Protein AF-A0A2W1LL34-F1 (afdb_monomer)

Structure (mmCIF, N/CA/C/O backbone):
data_AF-A0A2W1LL34-F1
#
_entry.id   AF-A0A2W1LL34-F1
#
loop_
_atom_site.group_PDB
_atom_site.id
_atom_site.type_symbol
_atom_site.label_atom_id
_atom_site.label_alt_id
_atom_site.label_comp_id
_atom_site.label_asym_id
_atom_site.label_entity_id
_atom_site.label_seq_id
_atom_site.pdbx_PDB_ins_code
_atom_site.Cartn_x
_atom_site.Cartn_y
_atom_site.Cartn_z
_atom_site.occupancy
_atom_site.B_iso_or_equiv
_atom_site.auth_seq_id
_atom_site.auth_comp_id
_atom_site.auth_asym_id
_atom_site.auth_atom_id
_atom_site.pdbx_PDB_model_num
ATOM 1 N N . MET A 1 1 ? -25.815 11.197 -14.498 1.00 34.69 1 MET A N 1
ATOM 2 C CA . MET A 1 1 ? -24.797 11.481 -13.465 1.00 34.69 1 MET A CA 1
ATOM 3 C C . MET A 1 1 ? -23.469 11.043 -14.048 1.00 34.69 1 MET A C 1
ATOM 5 O O . MET A 1 1 ? -23.376 9.894 -14.446 1.00 34.69 1 MET A O 1
ATOM 9 N N . ASN A 1 2 ? -22.530 11.970 -14.238 1.00 36.50 2 ASN A N 1
ATOM 10 C CA . ASN A 1 2 ? -21.247 11.710 -14.892 1.00 36.50 2 ASN A CA 1
ATOM 11 C C . ASN A 1 2 ? -20.172 11.774 -13.800 1.00 36.50 2 ASN A C 1
ATOM 13 O O . ASN A 1 2 ? -19.807 12.863 -13.368 1.00 36.50 2 ASN A O 1
ATOM 17 N N . LEU A 1 3 ? -19.781 10.620 -13.267 1.00 50.66 3 LEU A N 1
ATOM 18 C CA . LEU A 1 3 ? -18.769 10.481 -12.221 1.00 50.66 3 LEU A CA 1
ATOM 19 C C . LEU A 1 3 ? -17.737 9.482 -12.728 1.00 50.66 3 LEU A C 1
ATOM 21 O O . LEU A 1 3 ? -17.901 8.293 -12.495 1.00 50.66 3 LEU A O 1
ATOM 25 N N . SER A 1 4 ? -16.723 9.947 -13.455 1.00 42.25 4 SER A N 1
ATOM 26 C CA . SER A 1 4 ? -15.548 9.120 -13.772 1.00 42.25 4 SER A CA 1
ATOM 27 C C . SER A 1 4 ? -14.513 9.924 -14.557 1.00 42.25 4 SER A C 1
ATOM 29 O O . SER A 1 4 ? -14.315 9.726 -15.751 1.00 42.25 4 SER A O 1
ATOM 31 N N . HIS A 1 5 ? -13.889 10.886 -13.885 1.00 44.78 5 HIS A N 1
ATOM 32 C CA . HIS A 1 5 ? -12.511 11.308 -14.149 1.00 44.78 5 HIS A CA 1
ATOM 33 C C . HIS A 1 5 ? -11.913 11.575 -12.770 1.00 44.78 5 HIS A C 1
ATOM 35 O O . HIS A 1 5 ? -11.725 12.717 -12.354 1.00 44.78 5 HIS A O 1
ATOM 41 N N . HIS A 1 6 ? -11.709 10.504 -12.003 1.00 50.09 6 HIS A N 1
ATOM 42 C CA . HIS A 1 6 ? -10.736 10.574 -10.928 1.00 50.09 6 HIS A CA 1
ATOM 43 C C . HIS A 1 6 ? -9.369 10.584 -11.615 1.00 50.09 6 HIS A C 1
ATOM 45 O O . HIS A 1 6 ? -8.751 9.551 -11.791 1.00 50.09 6 HIS A O 1
ATOM 51 N N . ASP A 1 7 ? -8.932 11.764 -12.061 1.00 53.12 7 ASP A N 1
ATOM 52 C CA . ASP A 1 7 ? -7.505 12.071 -12.157 1.00 53.12 7 ASP A CA 1
ATOM 53 C C . ASP A 1 7 ? -7.016 12.149 -10.706 1.00 53.12 7 ASP A C 1
ATOM 55 O O . ASP A 1 7 ? -6.933 13.238 -10.112 1.00 53.12 7 ASP A O 1
ATOM 59 N N . SER A 1 8 ? -6.814 10.995 -10.065 1.00 68.00 8 SER A N 1
ATOM 60 C CA . SER A 1 8 ? -6.334 10.985 -8.694 1.00 68.00 8 SER A CA 1
ATOM 61 C C . SER A 1 8 ? -4.913 11.563 -8.681 1.00 68.00 8 SER A C 1
ATOM 63 O O . SER A 1 8 ? -4.164 11.528 -9.663 1.00 68.00 8 SER A O 1
ATOM 65 N N . ALA A 1 9 ? -4.518 12.189 -7.573 1.00 74.44 9 ALA A N 1
ATOM 66 C CA . ALA A 1 9 ? -3.140 12.658 -7.435 1.00 74.44 9 ALA A CA 1
ATOM 67 C C . ALA A 1 9 ? -2.124 11.507 -7.593 1.00 74.44 9 ALA A C 1
ATOM 69 O O . ALA A 1 9 ? -0.989 11.762 -7.997 1.00 74.44 9 ALA A O 1
ATOM 70 N N . ALA A 1 10 ? -2.551 10.270 -7.325 1.00 73.25 10 ALA A N 1
ATOM 71 C CA . ALA A 1 10 ? -1.7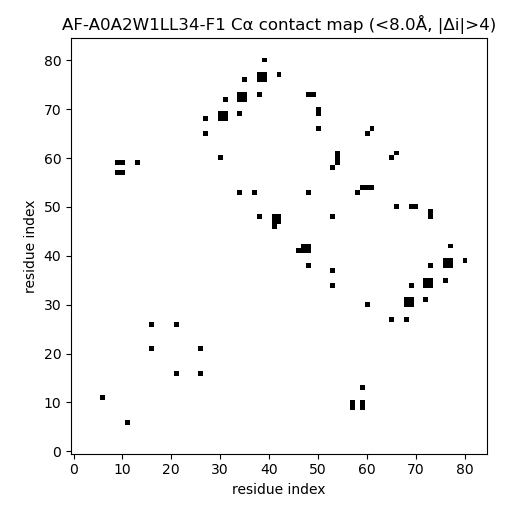54 9.063 -7.439 1.00 73.25 10 ALA A CA 1
ATOM 72 C C . ALA A 1 10 ? -1.568 8.624 -8.906 1.00 73.25 10 ALA A C 1
ATOM 74 O O . ALA A 1 10 ? -0.422 8.433 -9.316 1.00 73.25 10 ALA A O 1
ATOM 75 N N . ASP A 1 11 ? -2.612 8.694 -9.743 1.00 75.75 11 ASP A N 1
ATOM 76 C CA . ASP A 1 11 ? -2.513 8.471 -11.198 1.00 75.75 11 ASP A CA 1
ATOM 77 C C . ASP A 1 11 ? -1.497 9.417 -11.847 1.00 75.75 11 ASP A C 1
ATOM 79 O O . ASP A 1 11 ? -0.604 9.015 -12.601 1.00 75.75 11 ASP A O 1
ATOM 83 N N . ARG A 1 12 ? -1.591 10.711 -11.509 1.00 83.06 12 ARG A N 1
ATOM 84 C CA . ARG A 1 12 ? -0.657 11.727 -12.013 1.00 83.06 12 ARG A CA 1
ATOM 85 C C . ARG A 1 12 ? 0.760 11.494 -11.510 1.00 83.06 12 ARG A C 1
ATOM 87 O O . ARG A 1 12 ? 1.710 11.774 -12.241 1.00 83.06 12 ARG A O 1
ATOM 94 N N . LEU A 1 13 ? 0.926 11.024 -10.277 1.00 83.56 13 LEU A N 1
ATOM 95 C CA . LEU A 1 13 ? 2.237 10.703 -9.722 1.00 83.56 13 LEU A CA 1
ATOM 96 C C . LEU A 1 13 ? 2.845 9.509 -10.460 1.00 83.56 13 LEU A C 1
ATOM 98 O O . LEU A 1 13 ? 3.961 9.624 -10.963 1.00 83.56 13 LEU A O 1
ATOM 102 N N . PHE A 1 14 ? 2.101 8.417 -10.613 1.00 81.88 14 PHE A N 1
ATOM 103 C CA . PHE A 1 14 ? 2.542 7.223 -11.327 1.00 81.88 14 PHE A CA 1
ATOM 104 C C . PHE A 1 14 ? 2.925 7.533 -12.779 1.00 81.88 14 PHE A C 1
ATOM 106 O O . PHE A 1 14 ? 4.045 7.237 -13.207 1.00 81.88 14 PHE A O 1
ATOM 113 N N . ALA A 1 15 ? 2.062 8.240 -13.515 1.00 82.38 15 ALA A N 1
ATOM 114 C CA . ALA A 1 15 ? 2.340 8.660 -14.887 1.00 82.38 15 ALA A CA 1
ATOM 115 C C . ALA A 1 15 ? 3.581 9.567 -14.985 1.00 82.38 15 ALA A C 1
ATOM 117 O O . ALA A 1 15 ? 4.383 9.440 -15.915 1.00 82.38 15 ALA A O 1
ATOM 118 N N . ASN A 1 16 ? 3.791 10.464 -14.016 1.00 83.31 16 ASN A N 1
ATOM 119 C CA . ASN A 1 16 ? 4.986 11.307 -13.975 1.00 83.31 16 ASN A CA 1
ATOM 120 C C . ASN A 1 16 ? 6.261 10.508 -13.683 1.00 83.31 16 ASN A C 1
ATOM 122 O O . ASN A 1 16 ? 7.269 10.740 -14.350 1.00 83.31 16 ASN A O 1
ATOM 126 N N . LEU A 1 17 ? 6.221 9.555 -12.749 1.00 86.12 17 LEU A N 1
ATOM 127 C CA . LEU A 1 17 ? 7.350 8.666 -12.452 1.00 86.12 17 LEU A CA 1
ATOM 128 C C . LEU A 1 17 ? 7.744 7.839 -13.683 1.00 86.12 17 LEU A C 1
ATOM 130 O O . LEU A 1 17 ? 8.934 7.686 -13.975 1.00 86.12 17 LEU A O 1
ATOM 134 N N . GLN A 1 18 ? 6.752 7.364 -14.442 1.00 82.06 18 GLN A N 1
ATOM 135 C CA . GLN A 1 18 ? 6.978 6.683 -15.713 1.00 82.06 18 GLN A CA 1
ATOM 136 C C . GLN A 1 18 ? 7.618 7.604 -16.753 1.00 82.06 18 GLN A C 1
ATOM 138 O O . GLN A 1 18 ? 8.667 7.274 -17.308 1.00 82.06 18 GLN A O 1
ATOM 143 N N . ARG A 1 19 ? 7.032 8.785 -16.978 1.00 85.69 19 ARG A N 1
ATOM 144 C CA . ARG A 1 19 ? 7.498 9.761 -17.976 1.00 85.69 19 ARG A CA 1
ATOM 145 C C . ARG A 1 19 ? 8.909 10.274 -17.698 1.00 85.69 19 ARG A C 1
ATOM 147 O O . ARG A 1 19 ? 9.665 10.522 -18.630 1.00 85.69 19 ARG A O 1
ATOM 154 N N . MET A 1 20 ? 9.259 10.454 -16.429 1.00 85.62 20 MET A N 1
ATOM 155 C CA . MET A 1 20 ? 10.583 10.915 -16.010 1.00 85.62 20 MET A CA 1
ATOM 156 C C . MET A 1 20 ? 11.656 9.822 -16.085 1.00 85.62 20 MET A C 1
ATOM 158 O O . MET A 1 20 ? 12.818 10.110 -15.812 1.00 85.62 20 MET A O 1
ATOM 162 N N . GLY A 1 21 ? 11.293 8.581 -16.433 1.00 82.06 21 GLY A N 1
ATOM 163 C CA . GLY A 1 21 ? 12.235 7.465 -16.444 1.00 82.06 21 GLY A CA 1
ATOM 164 C C . GLY A 1 21 ? 12.791 7.168 -15.054 1.00 82.06 21 GLY A C 1
ATOM 165 O O . GLY A 1 21 ? 13.929 6.724 -14.941 1.00 82.06 21 GLY A O 1
ATOM 166 N N . VAL A 1 22 ? 12.010 7.447 -13.999 1.00 84.06 22 VAL A N 1
ATOM 167 C CA . VAL A 1 22 ? 12.441 7.201 -12.621 1.00 84.06 22 VAL A CA 1
ATOM 168 C C . VAL A 1 22 ? 12.781 5.718 -12.479 1.00 84.06 22 VAL A C 1
ATOM 170 O O . VAL A 1 22 ? 11.922 4.902 -12.840 1.00 84.06 22 VAL A O 1
ATOM 173 N N . PRO A 1 23 ? 13.98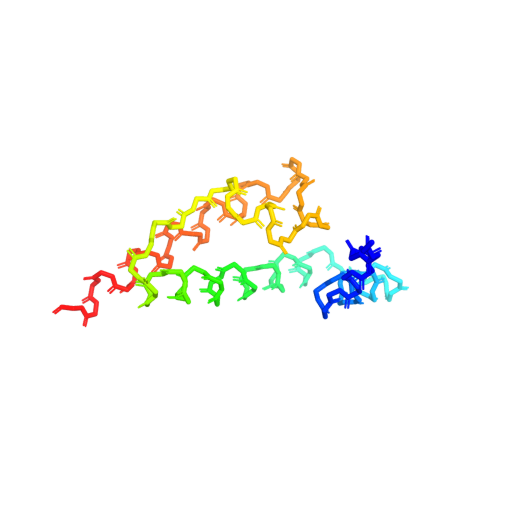7 5.382 -11.982 1.00 84.44 23 PRO A N 1
ATOM 174 C CA . PRO A 1 23 ? 14.387 4.011 -11.722 1.00 84.44 23 PRO A CA 1
ATOM 175 C C . PRO A 1 23 ? 13.351 3.253 -10.903 1.00 84.44 23 PRO A C 1
ATOM 177 O O . PRO A 1 23 ? 12.703 3.801 -10.010 1.00 84.44 23 PRO A O 1
ATOM 180 N N . ASP A 1 24 ? 13.236 1.970 -11.203 1.00 82.12 24 ASP A N 1
ATOM 181 C CA . ASP A 1 24 ? 12.271 1.069 -10.588 1.00 82.12 24 ASP A CA 1
ATOM 182 C C . ASP A 1 24 ? 12.353 1.067 -9.051 1.00 82.12 24 ASP A C 1
ATOM 184 O O . ASP A 1 24 ? 11.328 1.176 -8.388 1.00 82.12 24 ASP A O 1
ATOM 188 N N . GLU A 1 25 ? 13.561 1.111 -8.482 1.00 83.69 25 GLU A N 1
ATOM 189 C CA . GLU A 1 25 ? 13.798 1.197 -7.030 1.00 83.69 25 GLU A CA 1
ATOM 190 C C . GLU A 1 25 ? 13.137 2.417 -6.359 1.00 83.69 25 GLU A C 1
ATOM 192 O O . GLU A 1 25 ? 12.643 2.351 -5.229 1.00 83.69 25 GLU A O 1
ATOM 197 N N . HIS A 1 26 ? 13.077 3.548 -7.063 1.00 84.50 26 HIS A N 1
ATOM 198 C CA . HIS A 1 26 ? 12.455 4.768 -6.560 1.00 84.50 26 HIS A CA 1
ATOM 199 C C . HIS A 1 26 ? 10.931 4.720 -6.698 1.00 84.50 26 HIS A C 1
ATOM 201 O O . HIS A 1 26 ? 10.222 5.316 -5.882 1.00 84.50 26 HIS A O 1
ATOM 207 N N . ARG A 1 27 ? 10.412 3.991 -7.694 1.00 86.94 27 ARG A N 1
ATOM 208 C CA . ARG A 1 27 ? 8.97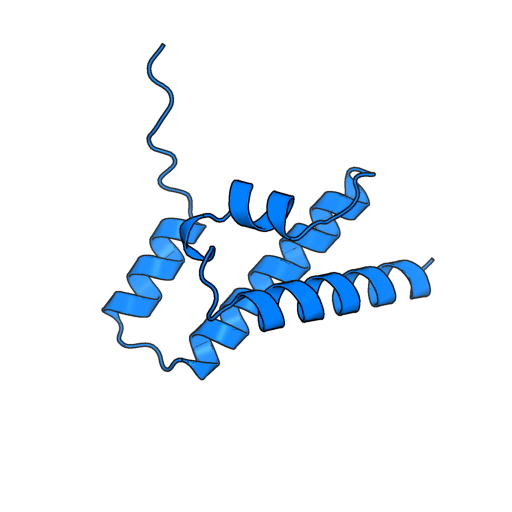2 3.721 -7.808 1.00 86.94 27 ARG A CA 1
ATOM 209 C C . ARG A 1 27 ? 8.515 2.791 -6.698 1.00 86.94 27 ARG A C 1
ATOM 211 O O . ARG A 1 27 ? 7.530 3.106 -6.046 1.00 86.94 27 ARG A O 1
ATOM 218 N N . ASP A 1 28 ? 9.276 1.738 -6.422 1.00 91.38 28 ASP A N 1
ATOM 219 C CA . ASP A 1 28 ? 9.003 0.802 -5.331 1.00 91.38 28 ASP A CA 1
ATOM 220 C C . ASP A 1 28 ? 9.029 1.522 -3.972 1.00 91.38 28 ASP A C 1
ATOM 222 O O . ASP A 1 28 ? 8.141 1.337 -3.143 1.00 91.38 28 ASP A O 1
ATOM 226 N N . SER A 1 29 ? 9.997 2.421 -3.764 1.00 90.88 29 SER A N 1
ATOM 227 C CA . SER A 1 29 ? 10.053 3.264 -2.559 1.00 90.88 29 SER A CA 1
ATOM 228 C C . SER A 1 29 ? 8.839 4.193 -2.443 1.00 90.88 29 SER A C 1
ATOM 230 O O . SER A 1 29 ? 8.291 4.367 -1.357 1.00 90.88 29 SER A O 1
ATOM 232 N N . THR A 1 30 ? 8.398 4.778 -3.560 1.00 91.69 30 THR A N 1
ATOM 233 C CA . THR A 1 30 ? 7.207 5.641 -3.593 1.00 91.69 30 THR A CA 1
ATOM 234 C C . THR A 1 30 ? 5.942 4.847 -3.282 1.00 91.69 30 THR A C 1
ATOM 236 O O . THR A 1 30 ? 5.132 5.280 -2.466 1.00 91.69 30 THR A O 1
ATOM 239 N N . LEU A 1 31 ? 5.803 3.668 -3.887 1.00 93.75 31 LEU A N 1
ATOM 240 C CA . LEU A 1 31 ? 4.694 2.755 -3.648 1.00 93.75 31 LEU A CA 1
ATOM 241 C C . LEU A 1 31 ? 4.594 2.393 -2.165 1.00 93.75 31 LEU A C 1
ATOM 243 O O . LEU A 1 31 ? 3.512 2.491 -1.598 1.00 93.75 31 LEU A O 1
ATOM 247 N N . ARG A 1 32 ? 5.714 2.066 -1.509 1.00 95.69 32 ARG A N 1
ATOM 248 C CA . ARG A 1 32 ? 5.714 1.747 -0.073 1.00 95.69 32 ARG A CA 1
ATOM 249 C C . ARG A 1 32 ? 5.132 2.869 0.784 1.00 95.69 32 ARG A C 1
ATOM 251 O O . ARG A 1 32 ? 4.321 2.604 1.660 1.00 95.69 32 ARG A O 1
ATOM 258 N N . VAL A 1 33 ? 5.491 4.121 0.493 1.00 94.50 33 VAL A N 1
ATOM 259 C CA . VAL A 1 33 ? 4.947 5.292 1.204 1.00 94.50 33 VAL A CA 1
ATOM 260 C C . VAL A 1 33 ? 3.443 5.448 0.966 1.00 94.50 33 VAL A C 1
ATOM 262 O O . VAL A 1 33 ? 2.697 5.777 1.888 1.00 94.50 33 VAL A O 1
ATOM 265 N N . ILE A 1 34 ? 2.976 5.218 -0.264 1.00 94.75 34 ILE A N 1
ATOM 266 C CA . ILE A 1 34 ? 1.544 5.274 -0.591 1.00 94.75 34 ILE A CA 1
ATOM 267 C C . ILE A 1 34 ? 0.788 4.192 0.188 1.00 94.75 34 ILE A C 1
ATOM 269 O O . ILE A 1 3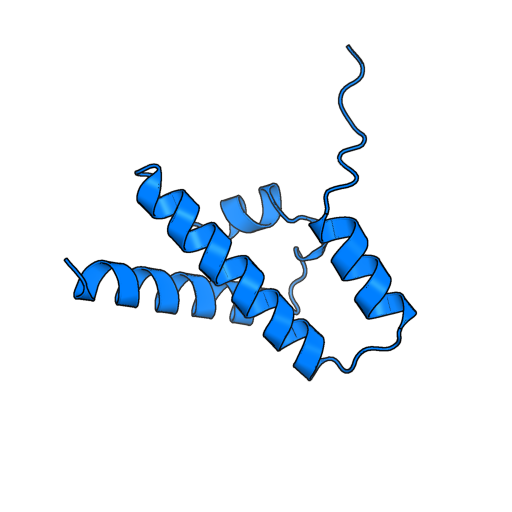4 ? -0.188 4.507 0.870 1.00 94.75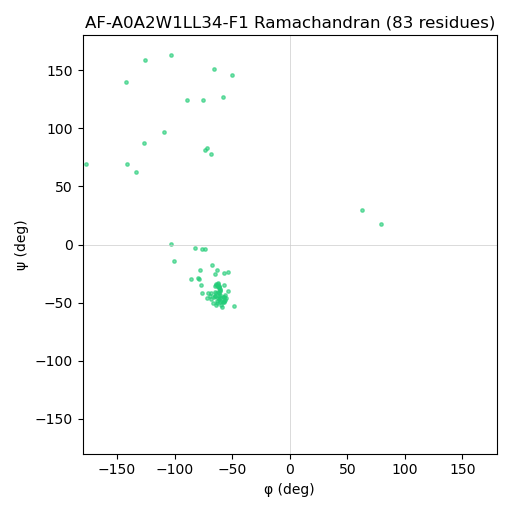 34 ILE A O 1
ATOM 273 N N . VAL A 1 35 ? 1.270 2.947 0.141 1.00 96.69 35 VAL A N 1
ATOM 274 C CA . VAL A 1 35 ? 0.659 1.804 0.831 1.00 96.69 35 VAL A CA 1
ATOM 275 C C . VAL A 1 35 ? 0.647 2.021 2.341 1.00 96.69 35 VAL A C 1
ATOM 277 O O . VAL A 1 35 ? -0.394 1.815 2.962 1.00 96.69 35 VAL A O 1
ATOM 280 N N . SER A 1 36 ? 1.744 2.492 2.942 1.00 96.50 36 SER A N 1
ATOM 281 C CA . SER A 1 36 ? 1.800 2.734 4.388 1.00 96.50 36 SER A CA 1
ATOM 282 C C . SER A 1 36 ? 0.795 3.799 4.827 1.00 96.50 36 SER A C 1
ATOM 284 O O . SER A 1 36 ? 0.051 3.589 5.783 1.00 96.50 36 SER A O 1
ATOM 286 N N . ASN A 1 37 ? 0.717 4.918 4.101 1.00 95.69 37 ASN A N 1
ATOM 287 C CA . ASN A 1 37 ? -0.214 6.002 4.420 1.00 95.69 37 ASN A CA 1
ATOM 288 C C . ASN A 1 37 ? -1.670 5.554 4.267 1.00 95.69 37 ASN A C 1
ATOM 290 O O . ASN A 1 37 ? -2.505 5.835 5.123 1.00 95.69 37 ASN A O 1
ATOM 294 N N . TRP A 1 38 ? -1.981 4.844 3.182 1.00 96.56 38 TRP A N 1
ATOM 295 C CA . TRP A 1 38 ? -3.316 4.296 2.972 1.00 96.56 38 TRP A CA 1
ATOM 296 C C . TRP A 1 38 ? -3.691 3.297 4.072 1.00 96.56 38 TRP A C 1
ATOM 298 O O . TRP A 1 38 ? -4.759 3.423 4.663 1.00 96.56 38 TRP A O 1
ATOM 308 N N . THR A 1 39 ? -2.788 2.373 4.409 1.00 97.31 39 THR A N 1
ATOM 309 C CA . THR A 1 39 ? -3.010 1.347 5.440 1.00 97.31 39 THR A CA 1
ATOM 310 C C . THR A 1 39 ? -3.325 1.983 6.793 1.00 97.31 39 THR A C 1
ATOM 312 O O . THR A 1 39 ? -4.290 1.590 7.445 1.00 97.31 39 THR A O 1
ATOM 315 N N . GLN A 1 40 ? -2.565 3.007 7.200 1.00 96.00 40 GLN A N 1
ATOM 316 C CA . GLN A 1 40 ? -2.828 3.757 8.433 1.00 96.00 40 GLN A CA 1
ATOM 317 C C . GLN A 1 40 ? -4.212 4.407 8.418 1.00 96.00 40 GLN A C 1
ATOM 319 O O . GLN A 1 40 ? -4.986 4.206 9.350 1.00 96.00 40 GLN A O 1
ATOM 324 N N . ASN A 1 41 ? -4.566 5.104 7.335 1.00 95.19 41 ASN A N 1
ATOM 325 C CA . ASN A 1 41 ? -5.872 5.756 7.210 1.00 95.19 41 ASN A CA 1
ATOM 326 C C . ASN A 1 41 ? -7.038 4.753 7.286 1.00 95.19 41 ASN A C 1
ATOM 328 O O . ASN A 1 41 ? -8.068 5.038 7.897 1.00 95.19 41 ASN A O 1
ATOM 332 N N . VAL A 1 42 ? -6.891 3.571 6.678 1.00 96.19 42 VAL A N 1
ATOM 333 C CA . VAL A 1 42 ? -7.901 2.500 6.729 1.00 96.19 42 VAL A CA 1
ATOM 33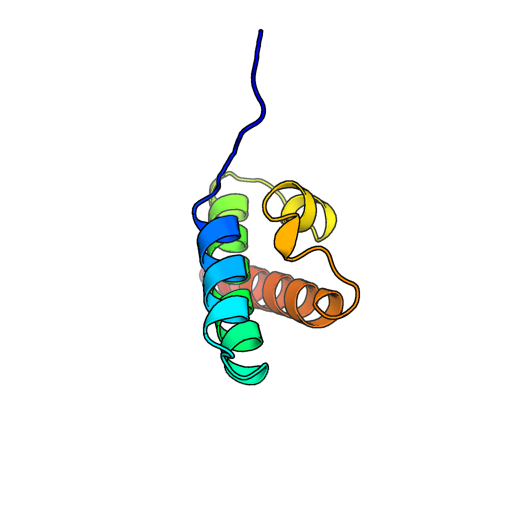4 C C . VAL A 1 42 ? -8.066 1.971 8.156 1.00 96.19 42 VAL A C 1
ATOM 336 O O . VAL A 1 42 ? -9.199 1.844 8.629 1.00 96.19 42 VAL A O 1
ATOM 339 N N . LEU A 1 43 ? -6.957 1.740 8.867 1.00 95.25 43 LEU A N 1
ATOM 340 C CA . LEU A 1 43 ? -6.966 1.309 10.268 1.00 95.25 43 LEU A CA 1
ATOM 341 C C . LEU A 1 43 ? -7.572 2.369 11.200 1.00 95.25 43 LEU A C 1
ATOM 343 O O . LEU A 1 43 ? -8.344 2.027 12.096 1.00 95.25 43 LEU A O 1
ATOM 347 N N . GLU A 1 44 ? -7.258 3.650 10.996 1.00 94.56 44 GLU A N 1
ATOM 348 C CA . GLU A 1 44 ? -7.832 4.775 11.751 1.00 94.56 44 GLU A CA 1
ATOM 349 C C . GLU A 1 44 ? -9.341 4.915 11.526 1.00 94.56 44 GLU A C 1
ATOM 351 O O . GLU A 1 44 ? -10.084 5.238 12.453 1.00 94.56 44 GLU A O 1
ATOM 356 N N . ALA A 1 45 ? -9.811 4.603 10.316 1.00 94.06 45 ALA A N 1
ATOM 357 C CA . ALA A 1 45 ? -11.231 4.528 9.995 1.00 94.06 45 ALA A CA 1
ATOM 358 C C . ALA A 1 45 ? -11.932 3.286 10.586 1.00 94.06 45 ALA A C 1
ATOM 360 O O . ALA A 1 45 ? -13.148 3.154 10.446 1.00 94.06 45 ALA A O 1
ATOM 361 N N . GLY A 1 46 ? -11.195 2.384 11.247 1.00 95.19 46 GLY A N 1
ATOM 362 C CA . GLY A 1 46 ? -11.722 1.162 11.857 1.00 95.19 46 GLY A CA 1
ATOM 363 C C . GLY A 1 46 ? -11.975 0.021 10.869 1.00 95.19 46 GLY A C 1
ATOM 364 O O . GLY A 1 46 ? -12.715 -0.904 11.199 1.00 95.19 46 GLY A O 1
ATOM 365 N N . ASN A 1 47 ? -11.385 0.085 9.675 1.00 96.12 47 ASN A N 1
ATOM 366 C CA . ASN A 1 47 ? -11.521 -0.928 8.632 1.00 96.12 47 ASN A CA 1
ATOM 367 C C . ASN A 1 47 ? -10.267 -1.811 8.541 1.00 96.12 47 ASN A C 1
ATOM 369 O O . ASN A 1 47 ? -9.194 -1.456 9.032 1.00 96.12 47 ASN A O 1
ATOM 373 N N . GLU A 1 48 ? -10.408 -2.965 7.888 1.00 96.50 48 GLU A N 1
ATOM 374 C CA . GLU A 1 48 ? -9.294 -3.869 7.601 1.00 96.50 48 GLU A CA 1
ATOM 375 C C . GLU A 1 48 ? -8.649 -3.513 6.247 1.00 96.50 48 GLU A C 1
ATOM 377 O O . GLU A 1 48 ? -9.350 -3.471 5.232 1.00 96.50 48 GLU A O 1
ATOM 382 N N . PRO A 1 49 ? -7.333 -3.241 6.201 1.00 96.38 49 PRO A N 1
ATOM 383 C CA . PRO A 1 49 ? -6.616 -3.023 4.951 1.00 96.38 49 PRO A CA 1
ATOM 384 C C . PRO A 1 49 ? -6.389 -4.352 4.223 1.00 96.38 49 PRO A C 1
ATOM 386 O O . PRO A 1 49 ? -5.792 -5.277 4.767 1.00 96.38 49 PRO A O 1
ATOM 389 N N . THR A 1 50 ? -6.837 -4.436 2.971 1.00 96.94 50 THR A N 1
ATOM 390 C CA . THR A 1 50 ? -6.678 -5.615 2.108 1.00 96.94 50 THR A CA 1
ATOM 391 C C . THR A 1 50 ? -6.010 -5.251 0.784 1.00 96.94 50 THR A C 1
ATOM 393 O O . THR A 1 50 ? -6.056 -4.101 0.347 1.00 96.94 50 THR A O 1
ATOM 396 N N . LEU A 1 51 ? -5.415 -6.241 0.111 1.00 95.88 51 LEU A N 1
ATOM 397 C CA . LEU A 1 51 ? -4.858 -6.056 -1.235 1.00 95.88 51 LEU A CA 1
ATOM 398 C C . LEU A 1 51 ? -5.906 -5.559 -2.238 1.00 95.88 51 LEU A C 1
ATOM 400 O O . LEU A 1 51 ? -5.644 -4.619 -2.982 1.00 95.88 51 LEU A O 1
ATOM 404 N N . GLU A 1 52 ? -7.097 -6.161 -2.218 1.00 95.44 52 GLU A N 1
ATOM 405 C CA . GLU A 1 52 ? -8.225 -5.764 -3.070 1.00 95.44 52 GLU A CA 1
ATOM 406 C C . GLU A 1 52 ? -8.641 -4.313 -2.795 1.00 95.44 52 GLU A C 1
ATOM 408 O O . GLU A 1 52 ? -8.741 -3.512 -3.719 1.00 95.44 52 GLU A O 1
ATOM 413 N N . GLY A 1 53 ? -8.757 -3.933 -1.518 1.00 95.06 53 GLY A N 1
ATOM 414 C CA . GLY A 1 53 ? -9.077 -2.560 -1.138 1.00 95.06 53 GLY A CA 1
ATOM 415 C C . GLY A 1 53 ? -8.013 -1.555 -1.581 1.00 95.06 53 GLY A C 1
ATOM 416 O O . GLY A 1 53 ? -8.350 -0.426 -1.927 1.00 95.06 53 GLY A 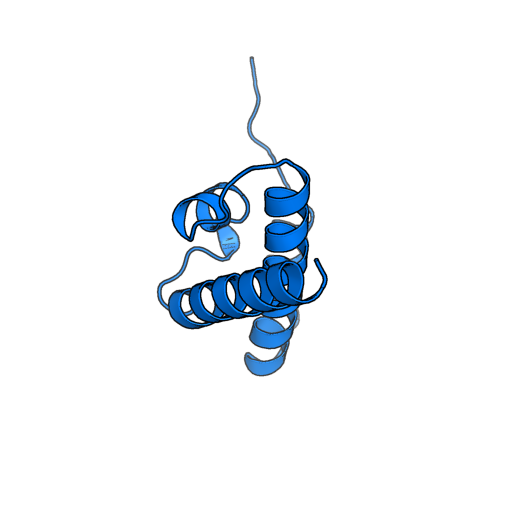O 1
ATOM 417 N N . PHE A 1 54 ? -6.733 -1.935 -1.604 1.00 95.44 54 PHE A N 1
ATOM 418 C CA . PHE A 1 54 ? -5.687 -1.064 -2.137 1.00 95.44 54 PHE A CA 1
ATOM 419 C C . PHE A 1 54 ? -5.821 -0.892 -3.655 1.00 95.44 54 PHE A C 1
ATOM 421 O O . PHE A 1 54 ? -5.781 0.239 -4.137 1.00 95.44 54 PHE A O 1
ATOM 428 N N . ALA A 1 55 ? -6.021 -1.987 -4.395 1.00 93.62 55 ALA A N 1
ATOM 429 C CA . ALA A 1 55 ? -6.187 -1.968 -5.850 1.00 93.62 55 ALA A CA 1
ATOM 430 C C . ALA A 1 55 ? -7.418 -1.157 -6.290 1.00 93.62 55 ALA A C 1
ATOM 432 O O . ALA A 1 55 ? -7.345 -0.415 -7.267 1.00 93.62 55 ALA A O 1
ATOM 433 N N . ASP A 1 56 ? -8.512 -1.214 -5.527 1.00 92.62 56 ASP A N 1
ATOM 434 C CA . ASP A 1 56 ? -9.710 -0.405 -5.774 1.00 92.62 56 ASP A CA 1
ATOM 435 C C . ASP A 1 56 ? -9.448 1.106 -5.634 1.00 92.62 56 ASP A C 1
ATOM 437 O O . ASP A 1 56 ? -10.033 1.916 -6.358 1.00 92.62 56 ASP A O 1
ATOM 441 N N . PHE A 1 57 ? -8.574 1.505 -4.702 1.00 90.38 57 PHE A N 1
ATOM 442 C CA . PHE A 1 57 ? -8.219 2.911 -4.465 1.00 90.38 57 PHE A CA 1
ATOM 443 C C . PHE A 1 57 ? -7.097 3.420 -5.378 1.00 90.38 57 PHE A C 1
ATOM 445 O O . PHE A 1 57 ? -7.060 4.616 -5.677 1.00 90.38 57 PHE A O 1
ATOM 452 N N . TYR A 1 58 ? -6.194 2.532 -5.789 1.00 92.31 58 TYR A N 1
ATOM 453 C CA . TYR A 1 58 ? -4.980 2.830 -6.549 1.00 92.31 58 TYR A CA 1
ATOM 454 C C . TYR A 1 58 ? -4.810 1.858 -7.731 1.00 92.31 58 TYR A C 1
ATOM 456 O O . TYR A 1 58 ? -3.834 1.096 -7.777 1.00 92.31 58 TYR A O 1
ATOM 464 N N . PRO A 1 59 ? -5.749 1.856 -8.698 1.00 90.62 59 PRO A N 1
ATOM 465 C CA . PRO A 1 59 ? -5.759 0.898 -9.804 1.00 90.62 59 PRO A CA 1
ATOM 466 C C . PRO A 1 59 ? -4.531 1.012 -10.715 1.00 90.62 59 PRO A C 1
ATOM 468 O O . PRO A 1 59 ? -4.162 0.059 -11.394 1.00 90.62 59 PRO A O 1
ATOM 471 N N . GLU A 1 60 ? -3.848 2.155 -10.733 1.00 88.19 60 GLU A N 1
ATOM 472 C CA . GLU A 1 60 ? -2.614 2.351 -11.490 1.00 88.19 60 GLU A CA 1
ATOM 473 C C . GLU A 1 60 ? -1.430 1.530 -10.951 1.00 88.19 60 GLU A C 1
ATOM 475 O O . GLU A 1 60 ? -0.455 1.299 -11.673 1.00 88.19 60 GLU A O 1
ATOM 480 N N . TRP A 1 61 ? -1.533 1.045 -9.711 1.00 89.56 61 TRP A N 1
ATOM 481 C CA . TRP A 1 61 ? -0.570 0.147 -9.076 1.00 89.56 61 TRP A CA 1
ATOM 482 C C . TRP A 1 61 ? -1.046 -1.313 -9.029 1.00 89.56 61 TRP A C 1
ATOM 484 O O . TRP A 1 61 ? -0.295 -2.166 -8.551 1.00 89.56 61 TRP A O 1
ATOM 494 N N . ASP A 1 62 ? -2.236 -1.624 -9.563 1.00 91.69 62 ASP A N 1
ATOM 495 C CA . ASP A 1 62 ? -2.764 -2.989 -9.678 1.00 91.69 62 ASP A CA 1
ATOM 496 C C . ASP A 1 62 ? -2.032 -3.765 -10.786 1.00 91.69 62 ASP A C 1
ATOM 498 O O . ASP A 1 62 ? -2.429 -3.842 -11.951 1.00 91.69 62 ASP A O 1
ATOM 502 N N . SER A 1 63 ? -0.862 -4.285 -10.431 1.00 89.19 63 SER A N 1
ATOM 503 C CA . SER A 1 63 ? -0.007 -5.069 -11.311 1.00 89.19 63 SER A CA 1
ATOM 504 C C . SER A 1 63 ? 0.642 -6.202 -10.522 1.00 89.19 63 SER A C 1
ATOM 506 O O . SER A 1 63 ? 1.163 -5.942 -9.434 1.00 89.19 63 SER A O 1
ATOM 508 N N . PRO A 1 64 ? 0.758 -7.420 -11.095 1.00 92.44 64 PRO A N 1
ATOM 509 C CA . PRO A 1 64 ? 1.476 -8.533 -10.466 1.00 92.44 64 PRO A CA 1
ATOM 510 C C . PRO A 1 64 ? 2.910 -8.194 -10.045 1.00 92.44 64 PRO A C 1
ATOM 512 O O . PRO A 1 64 ? 3.469 -8.826 -9.159 1.00 92.44 64 PRO A O 1
ATOM 515 N N . ARG A 1 65 ? 3.521 -7.183 -10.678 1.00 89.75 65 ARG A N 1
ATOM 516 C CA . ARG A 1 65 ? 4.843 -6.669 -10.309 1.00 89.75 65 ARG A CA 1
ATOM 517 C C . ARG A 1 65 ? 4.883 -6.117 -8.879 1.00 89.75 65 ARG A C 1
ATOM 519 O O . ARG A 1 65 ? 5.921 -6.196 -8.229 1.00 89.75 65 ARG A O 1
ATOM 526 N N . TYR A 1 66 ? 3.803 -5.479 -8.447 1.00 92.94 66 TYR A N 1
ATOM 527 C CA . TYR A 1 66 ? 3.746 -4.711 -7.210 1.00 92.94 66 TYR A CA 1
ATOM 528 C C . TYR A 1 66 ? 3.075 -5.472 -6.069 1.00 92.94 66 TYR A C 1
ATOM 530 O O . TYR A 1 66 ? 3.253 -5.072 -4.923 1.00 92.94 66 TYR A O 1
ATOM 538 N N . THR A 1 67 ? 2.371 -6.571 -6.357 1.00 94.38 67 THR A N 1
ATOM 539 C CA . THR A 1 67 ? 1.615 -7.363 -5.375 1.00 94.38 67 THR A CA 1
ATOM 540 C C . THR A 1 67 ? 2.436 -7.692 -4.130 1.00 94.38 67 THR A C 1
ATOM 542 O O . THR A 1 67 ? 2.026 -7.317 -3.036 1.00 94.38 67 THR A O 1
ATOM 545 N N . ASP A 1 68 ? 3.632 -8.266 -4.292 1.00 95.19 68 ASP A N 1
ATOM 546 C CA . ASP A 1 68 ? 4.491 -8.641 -3.159 1.00 95.19 68 ASP A CA 1
ATOM 547 C C . ASP A 1 68 ? 4.928 -7.426 -2.320 1.00 95.19 68 ASP A C 1
ATOM 549 O O . ASP A 1 68 ? 5.084 -7.514 -1.103 1.00 95.19 68 ASP A O 1
ATOM 553 N N . ILE A 1 69 ? 5.135 -6.268 -2.962 1.00 95.44 69 ILE A N 1
ATOM 554 C CA . ILE A 1 69 ? 5.517 -5.028 -2.274 1.00 95.44 69 ILE A CA 1
ATOM 555 C C . ILE A 1 69 ? 4.331 -4.488 -1.481 1.00 95.44 69 ILE A C 1
ATOM 557 O O . ILE A 1 69 ? 4.507 -4.109 -0.325 1.00 95.44 69 ILE A O 1
ATOM 561 N N . VAL A 1 70 ? 3.147 -4.445 -2.095 1.00 97.12 70 VAL A N 1
ATOM 562 C CA . VAL A 1 70 ? 1.923 -3.954 -1.456 1.00 97.12 70 VAL A CA 1
ATOM 563 C C . VAL A 1 70 ? 1.566 -4.845 -0.270 1.00 97.12 70 VAL A C 1
ATOM 565 O O . VAL A 1 70 ? 1.365 -4.328 0.824 1.00 97.12 70 VAL A O 1
ATOM 568 N N . GLU A 1 71 ? 1.555 -6.165 -0.447 1.00 97.31 71 GLU A N 1
ATOM 569 C CA . GLU A 1 71 ? 1.205 -7.117 0.612 1.00 97.31 71 GLU A CA 1
ATOM 570 C C . GLU A 1 71 ? 2.143 -6.990 1.814 1.00 97.31 71 GLU A C 1
ATOM 572 O O . GLU A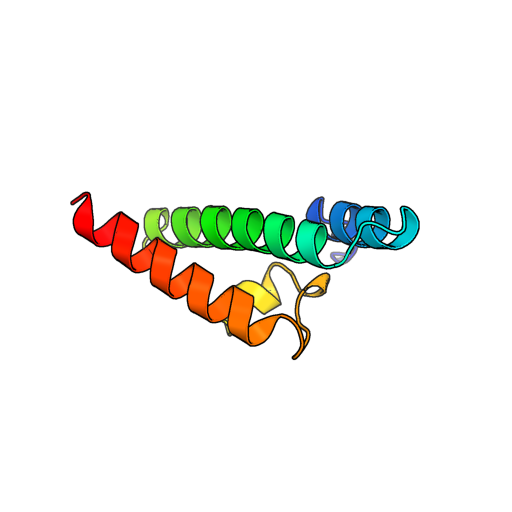 1 71 ? 1.693 -6.767 2.940 1.00 97.31 71 GLU A O 1
ATOM 577 N N . ALA A 1 72 ? 3.456 -7.033 1.562 1.00 97.44 72 ALA A N 1
ATOM 578 C CA . ALA A 1 72 ? 4.457 -6.915 2.614 1.00 97.44 72 ALA A CA 1
ATOM 579 C C . ALA A 1 72 ? 4.380 -5.565 3.344 1.00 97.44 72 ALA A C 1
ATOM 581 O O . ALA A 1 72 ? 4.629 -5.486 4.547 1.00 97.44 72 ALA A O 1
ATOM 582 N N . GLU A 1 73 ? 4.056 -4.484 2.634 1.00 98.06 73 GLU A N 1
ATOM 583 C CA . GLU A 1 73 ? 3.972 -3.150 3.221 1.00 98.06 73 GLU A CA 1
ATOM 584 C C . GLU A 1 73 ? 2.682 -2.938 4.031 1.00 98.06 73 GLU A C 1
ATOM 586 O O . GLU A 1 73 ? 2.735 -2.288 5.083 1.00 98.06 73 GLU A O 1
ATOM 591 N N . ILE A 1 74 ? 1.556 -3.526 3.602 1.00 97.75 74 ILE A N 1
ATOM 592 C CA . ILE A 1 74 ? 0.323 -3.600 4.400 1.00 97.75 74 ILE A CA 1
ATOM 593 C C . ILE A 1 74 ? 0.623 -4.335 5.707 1.00 97.75 74 ILE A C 1
ATOM 595 O O . ILE A 1 74 ? 0.399 -3.775 6.781 1.00 97.75 74 ILE A O 1
ATOM 599 N N . GLU A 1 75 ? 1.188 -5.546 5.636 1.00 97.62 75 GLU A N 1
ATOM 600 C CA . GLU A 1 75 ? 1.496 -6.358 6.818 1.00 97.62 75 GLU A CA 1
ATOM 601 C C . GLU A 1 75 ? 2.423 -5.609 7.785 1.00 97.62 75 GLU A C 1
ATOM 603 O O . GLU A 1 75 ? 2.119 -5.479 8.975 1.00 97.62 75 GLU A O 1
ATOM 608 N N . ARG A 1 76 ? 3.524 -5.050 7.267 1.00 97.31 76 ARG A N 1
ATOM 609 C CA . ARG A 1 76 ? 4.490 -4.267 8.050 1.00 97.31 76 ARG A CA 1
ATOM 610 C C . ARG A 1 76 ? 3.814 -3.109 8.780 1.00 97.31 76 ARG A C 1
ATOM 612 O O . ARG A 1 76 ? 4.076 -2.884 9.962 1.00 97.31 76 ARG A O 1
ATOM 619 N N . THR A 1 77 ? 2.955 -2.366 8.086 1.00 96.88 77 THR A N 1
ATOM 620 C CA . THR A 1 77 ? 2.285 -1.188 8.648 1.00 96.88 77 THR A CA 1
ATOM 621 C C . THR A 1 77 ? 1.237 -1.583 9.689 1.00 96.88 77 THR A C 1
ATOM 623 O O . THR A 1 77 ? 1.202 -0.985 10.764 1.00 96.88 77 THR A O 1
ATOM 626 N N . VAL A 1 78 ? 0.447 -2.633 9.434 1.00 96.06 78 VAL A N 1
ATOM 627 C CA . VAL A 1 78 ? -0.504 -3.198 10.409 1.00 96.06 78 VAL A CA 1
ATOM 628 C C . VAL A 1 78 ? 0.219 -3.608 11.690 1.00 96.06 78 VAL A C 1
ATOM 630 O O . VAL A 1 78 ? -0.196 -3.216 12.780 1.00 96.06 78 VAL A O 1
ATOM 633 N N . GLN A 1 79 ? 1.325 -4.349 11.579 1.00 95.25 79 GLN A N 1
ATOM 634 C CA . GLN A 1 79 ? 2.105 -4.788 12.738 1.00 95.25 79 GLN A CA 1
ATOM 635 C C . GLN A 1 79 ? 2.645 -3.608 13.554 1.00 95.25 79 GLN A C 1
ATOM 637 O O . GLN A 1 79 ? 2.543 -3.627 14.780 1.00 95.25 79 GLN A O 1
ATOM 642 N N . MET A 1 80 ? 3.169 -2.566 12.898 1.00 94.06 80 MET A N 1
ATOM 643 C CA . MET A 1 80 ? 3.634 -1.358 13.588 1.00 94.06 80 MET A CA 1
ATOM 644 C C . MET A 1 80 ? 2.510 -0.670 14.367 1.00 94.06 80 MET A C 1
ATOM 646 O O . MET A 1 80 ? 2.663 -0.405 15.556 1.00 94.06 80 MET A O 1
ATOM 650 N N . CYS A 1 81 ? 1.357 -0.444 13.734 1.00 89.88 81 CYS A N 1
ATOM 651 C CA . CYS A 1 81 ? 0.222 0.221 14.378 1.00 89.88 81 CYS A CA 1
ATOM 652 C C . CYS A 1 81 ? -0.378 -0.586 15.541 1.00 89.88 81 CYS A C 1
ATOM 654 O O . CYS A 1 81 ? -0.999 -0.007 16.431 1.00 89.88 81 CYS A O 1
ATOM 656 N N . LEU A 1 82 ? -0.229 -1.914 15.539 1.00 86.25 82 LEU A N 1
ATOM 657 C CA . LEU A 1 82 ? -0.663 -2.773 16.643 1.00 86.25 82 LEU A CA 1
ATOM 658 C C . LEU A 1 82 ? 0.314 -2.765 17.826 1.00 86.25 82 LEU A C 1
ATOM 660 O O . LEU A 1 82 ? -0.128 -2.944 18.954 1.00 86.25 82 LEU A O 1
ATOM 664 N N . GLN A 1 83 ? 1.613 -2.562 17.590 1.00 82.06 83 GLN A N 1
ATOM 665 C CA . GLN A 1 83 ? 2.630 -2.494 18.650 1.00 82.06 83 GLN A CA 1
ATOM 666 C C . GLN A 1 83 ? 2.652 -1.150 19.393 1.00 82.06 83 GLN A C 1
ATOM 668 O O . GLN A 1 83 ? 3.140 -1.085 20.517 1.00 82.06 83 GLN A O 1
ATOM 673 N N . GLU A 1 84 ? 2.141 -0.085 18.775 1.00 71.69 84 GLU A N 1
ATOM 674 C CA . GLU A 1 84 ? 2.043 1.254 19.374 1.00 71.69 84 GLU A CA 1
ATOM 675 C C . GLU A 1 84 ? 0.814 1.442 20.291 1.00 71.69 84 GLU A C 1
ATOM 677 O O . GLU A 1 84 ? 0.659 2.508 20.890 1.00 71.69 84 GLU A O 1
ATOM 682 N N . LYS A 1 85 ? -0.056 0.428 20.408 1.00 55.47 85 LYS A N 1
ATOM 683 C CA . LYS A 1 85 ? -1.269 0.436 21.246 1.00 55.47 85 LYS A CA 1
ATOM 684 C C . LYS A 1 85 ? -1.064 -0.295 22.569 1.00 55.47 85 LYS A C 1
ATOM 686 O O . LYS A 1 85 ? -1.620 0.197 23.577 1.00 55.47 85 LYS A O 1
#

Foldseek 3Di:
DDDDDCPDPLVVVLVVCVVVVPDPVVVLVVVLVVLLVVLVVCVVVVHHDDPVVVCVVRVVQPDPVCSVSSVVSSVVNVVVVVVVD

Solvent-accessible surface area (backbone atoms only — not comparable to full-atom values): 5093 Å² total; per-residue (Å²): 136,93,84,85,78,82,79,39,75,61,53,55,46,53,53,47,41,59,73,69,64,56,54,66,73,58,50,54,53,50,49,46,55,52,41,36,54,49,40,50,52,33,47,75,72,71,46,84,74,46,72,67,61,47,33,74,76,40,57,89,62,63,42,86,88,39,46,69,57,50,51,52,32,40,53,54,43,53,54,51,63,61,72,77,107

Radius of gyration: 13.76 Å; Cα contacts (8 Å, |Δi|>4): 50; chains: 1; bound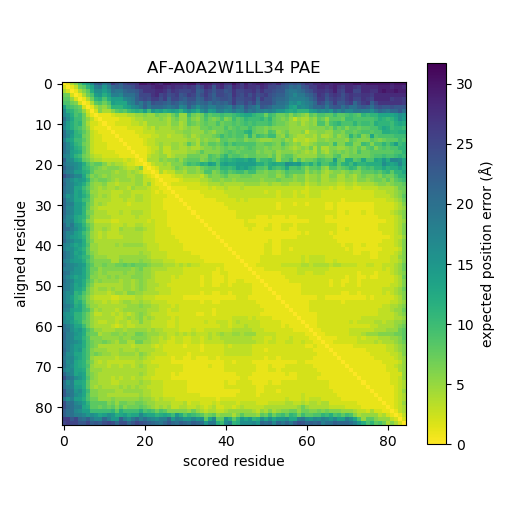ing box: 39×21×39 Å

Secondary structure (DSSP, 8-state):
--------HHHHHHHHHHHTT--HHHHHHHHHHHHHHHHHHHHHTTPPP-HHHHHHH-GGG-STTTHHHHHHHHHHHHHHHHHT-

Organism: NCBI:txid1803190

Nearest PDB structures (foldseek):
  5iit-assembly2_B  TM=3.598E-01  e=8.402E+00  Saccharomyces cerevisiae S288C
  6he1-assembly1_A  TM=3.673E-01  e=9.527E+00  Pseudomonas aeruginosa

pLDDT: mean 86.39, std 14.77, range [34.69, 98.06]

Mean predicted aligned error: 6.24 Å

Sequence (85 aa):
MNLSHHDSAADRLFANLQRMGVPDEHRDSTLRVIVSNWTQNVLEAGNEPTLEGFADFYPEWDSPRYTDIVEAEIERTVQMCLQEK